Protein 2X3G (pdb70)

Structure (mmCIF, N/CA/C/O backbone):
data_2X3G
#
_entry.id   2X3G
#
_cell.length_a   73.380
_cell.length_b   46.170
_cell.length_c   40.020
_cell.angle_alpha   90.00
_cell.angle_beta   101.83
_cell.angle_gamma   90.00
#
_symmetry.space_group_name_H-M   'C 1 2 1'
#
loop_
_entity.id
_entity.type
_entity.pdbx_description
1 polymer 'SIRV1 HYPOTHETICAL PROTEIN ORF119'
2 water water
#
loop_
_atom_site.group_PDB
_atom_site.id
_atom_site.type_symbol
_atom_site.label_atom_id
_atom_site.label_alt_id
_atom_site.label_comp_id
_atom_site.label_asym_id
_atom_site.label_entity_id
_atom_site.label_seq_id
_atom_site.pdbx_PDB_ins_code
_atom_site.Cartn_x
_atom_site.Cartn_y
_atom_site.Cartn_z
_atom_site.occupancy
_atom_site.B_iso_or_equiv
_atom_site.auth_seq_id
_atom_site.auth_comp_id
_atom_site.auth_asym_id
_atom_site.auth_atom_id
_atom_site.pdbx_PDB_model_num
ATOM 1 N N . GLY A 1 1 ? 30.824 0.804 11.407 1.00 37.07 1 GLY A N 1
ATOM 2 C CA . GLY A 1 1 ? 29.878 0.584 12.559 1.00 36.90 1 GLY A CA 1
ATOM 3 C C . GLY A 1 1 ? 28.618 1.403 12.345 1.00 34.58 1 GLY A C 1
ATOM 4 O O . GLY A 1 1 ? 27.601 0.910 11.826 1.00 34.01 1 GLY A O 1
ATOM 5 N N . ASP A 1 2 ? 28.674 2.669 12.741 1.00 33.23 2 ASP A N 1
ATOM 6 C CA . ASP A 1 2 ? 27.735 3.626 12.199 1.00 30.43 2 ASP A CA 1
ATOM 7 C C . ASP A 1 2 ? 28.002 3.731 10.690 1.00 28.58 2 ASP A C 1
ATOM 8 O O . ASP A 1 2 ? 27.075 3.769 9.898 1.00 25.99 2 ASP A O 1
ATOM 13 N N . LEU A 1 3 ? 29.273 3.756 10.299 1.00 28.14 3 LEU A N 1
ATOM 14 C CA . LEU A 1 3 ? 29.630 3.952 8.894 1.00 27.47 3 LEU A CA 1
ATOM 15 C C . LEU A 1 3 ? 29.193 2.776 8.027 1.00 26.77 3 LEU A C 1
ATOM 16 O O . LEU A 1 3 ? 28.719 2.974 6.919 1.00 24.99 3 LEU A O 1
ATOM 21 N N . LYS A 1 4 ? 29.370 1.550 8.516 1.00 27.56 4 LYS A N 1
ATOM 22 C CA . LYS A 1 4 ? 28.908 0.387 7.765 1.00 27.52 4 LYS A CA 1
ATOM 23 C C . LYS A 1 4 ? 27.392 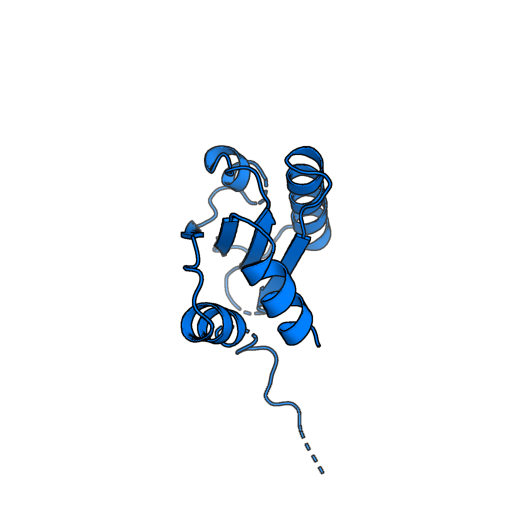0.458 7.581 1.00 25.46 4 LYS A C 1
ATOM 24 O O . LYS A 1 4 ? 26.891 0.138 6.506 1.00 23.56 4 LYS A O 1
ATOM 30 N N . LYS A 1 5 ? 26.673 0.914 8.608 1.00 24.87 5 LYS A N 1
ATOM 31 C CA . LYS A 1 5 ? 25.225 1.090 8.482 1.00 24.19 5 LYS A CA 1
ATOM 32 C C . LYS A 1 5 ? 24.924 2.196 7.467 1.00 21.57 5 LYS A C 1
ATOM 33 O O . LYS A 1 5 ? 24.076 2.022 6.589 1.00 19.75 5 LYS A O 1
ATOM 39 N N . VAL A 1 6 ? 25.632 3.317 7.581 1.00 20.19 6 VAL A N 1
ATOM 40 C CA . VAL A 1 6 ? 25.442 4.439 6.652 1.00 18.89 6 VAL A CA 1
ATOM 41 C C . VAL A 1 6 ? 25.661 3.984 5.213 1.00 18.36 6 VAL A C 1
ATOM 42 O O . VAL A 1 6 ? 24.886 4.322 4.339 1.00 17.79 6 VAL A O 1
ATOM 46 N N . LEU A 1 7 ? 26.709 3.215 4.952 1.00 18.81 7 LEU A N 1
ATOM 47 C CA . LEU A 1 7 ? 26.947 2.733 3.584 1.00 19.51 7 LEU A CA 1
ATOM 48 C C . LEU A 1 7 ? 25.863 1.802 3.078 1.00 18.79 7 LEU A C 1
ATOM 49 O O . LEU A 1 7 ? 25.415 1.906 1.942 1.00 18.68 7 LEU A O 1
ATOM 54 N N . ASN A 1 8 ? 25.471 0.874 3.931 1.00 19.58 8 ASN A N 1
ATOM 55 C CA . ASN A 1 8 ? 24.385 -0.044 3.624 1.00 19.38 8 ASN A CA 1
ATOM 56 C C . ASN A 1 8 ? 23.077 0.663 3.270 1.00 18.11 8 ASN A C 1
ATOM 57 O O . ASN A 1 8 ? 22.450 0.352 2.251 1.00 17.34 8 ASN A O 1
ATOM 66 N N . PHE A 1 9 ? 22.676 1.628 4.088 1.00 17.25 9 PHE A N 1
ATOM 67 C CA . PHE A 1 9 ? 21.451 2.370 3.826 1.00 15.90 9 PHE A CA 1
ATOM 68 C C . PHE A 1 9 ? 21.625 3.247 2.593 1.00 15.05 9 PHE A C 1
ATOM 69 O O . PHE A 1 9 ? 20.744 3.331 1.754 1.00 15.58 9 PHE A O 1
ATOM 77 N N . HIS A 1 10 ? 22.778 3.887 2.445 1.00 14.63 10 HIS A N 1
ATOM 78 C CA . HIS A 1 10 ? 22.978 4.770 1.299 1.00 13.99 10 HIS A CA 1
ATOM 79 C C . HIS A 1 10 ? 22.697 4.041 -0.017 1.00 14.23 10 HIS A C 1
ATOM 80 O O . HIS A 1 10 ? 22.108 4.601 -0.940 1.00 14.02 10 HIS A O 1
ATOM 87 N N . PHE A 1 11 ? 23.115 2.788 -0.084 1.00 14.51 11 PHE A N 1
ATOM 88 C CA . PHE A 1 11 ? 23.050 2.039 -1.328 1.00 14.69 11 PHE A CA 1
ATOM 89 C C . PHE A 1 11 ? 21.887 1.059 -1.376 1.00 15.11 11 PHE A C 1
ATOM 90 O O . PHE A 1 11 ? 21.856 0.190 -2.255 1.00 15.38 11 PHE A O 1
ATOM 98 N N . SER A 1 12 ? 20.929 1.193 -0.449 1.00 14.45 12 SER A N 1
ATOM 99 C CA . SER A 1 12 ? 19.683 0.420 -0.484 1.00 14.93 12 SER A CA 1
ATOM 100 C C . SER A 1 12 ? 18.425 1.281 -0.463 1.00 14.67 12 SER A C 1
ATOM 101 O O . SER A 1 12 ? 17.329 0.775 -0.675 1.00 14.09 12 SER A O 1
ATOM 104 N N . TYR A 1 13 ? 18.578 2.579 -0.197 1.00 14.39 13 TYR A N 1
ATOM 105 C CA . TYR A 1 13 ? 17.473 3.531 -0.239 1.00 14.88 13 TYR A CA 1
ATOM 106 C C . TYR A 1 13 ? 17.616 4.465 -1.420 1.00 14.75 13 TYR A C 1
ATOM 107 O O . TYR A 1 13 ? 18.715 4.873 -1.753 1.00 15.23 13 TYR A O 1
ATOM 116 N N . ILE A 1 14 ? 16.490 4.840 -2.030 1.00 15.60 14 ILE A N 1
ATOM 117 C CA . ILE A 1 14 ? 16.558 5.647 -3.243 1.00 15.97 14 ILE A CA 1
ATOM 118 C C . ILE A 1 14 ? 17.174 7.003 -2.929 1.00 15.26 14 ILE A C 1
ATOM 119 O O . ILE A 1 14 ? 18.081 7.456 -3.628 1.00 16.45 14 ILE A O 1
ATOM 124 N N . TYR A 1 15 ? 16.743 7.593 -1.819 1.00 14.78 15 TYR A N 1
ATOM 125 C CA . TYR A 1 15 ? 17.134 8.953 -1.461 1.00 14.50 15 TYR A CA 1
ATOM 126 C C . TYR A 1 15 ? 17.922 8.993 -0.163 1.00 14.41 15 TYR A C 1
ATOM 127 O O . TYR A 1 15 ? 17.496 8.435 0.839 1.00 15.61 15 TYR A O 1
ATOM 136 N N . THR A 1 16 ? 19.082 9.644 -0.219 1.00 14.30 16 THR A N 1
ATOM 137 C CA . THR A 1 16 ? 19.893 9.953 0.957 1.00 13.32 16 THR A CA 1
ATOM 138 C C . THR A 1 16 ? 20.008 11.473 1.020 1.00 13.62 16 THR A C 1
ATOM 139 O O . THR A 1 16 ? 20.672 12.083 0.177 1.00 13.89 16 THR A O 1
ATOM 143 N N . TYR A 1 17 ? 19.342 12.065 2.002 1.00 14.42 17 TYR A N 1
ATOM 144 C CA . TYR A 1 17 ? 19.353 13.516 2.180 1.00 13.91 17 TYR A CA 1
ATOM 145 C C . TYR A 1 17 ? 20.308 13.867 3.305 1.00 14.33 17 TYR A C 1
ATOM 146 O O . TYR A 1 17 ? 20.213 13.297 4.394 1.00 14.93 17 TYR A O 1
ATOM 155 N N . PHE A 1 18 ? 21.218 14.799 3.025 1.00 14.90 18 PHE A N 1
ATOM 156 C CA . PHE A 1 18 ? 22.156 15.350 3.991 1.00 14.66 18 PHE A CA 1
ATOM 157 C C . PHE A 1 18 ? 21.667 16.748 4.320 1.00 15.05 18 PHE A C 1
ATOM 158 O O . PHE A 1 18 ? 21.699 17.630 3.472 1.00 15.47 18 PHE A O 1
ATOM 166 N N . ILE A 1 19 ? 21.168 16.905 5.549 1.00 13.62 19 ILE A N 1
ATOM 167 C CA . ILE A 1 19 ? 20.609 18.142 6.036 1.00 14.13 19 ILE A CA 1
ATOM 168 C C . ILE A 1 19 ? 21.498 18.743 7.126 1.00 14.77 19 ILE A C 1
ATOM 169 O O . ILE A 1 19 ? 21.852 18.078 8.094 1.00 14.64 19 ILE A O 1
ATOM 174 N N . THR A 1 20 ? 21.871 20.008 6.948 1.00 15.82 20 THR A N 1
ATOM 175 C CA . THR A 1 20 ? 22.600 20.731 7.942 1.00 16.81 20 THR A CA 1
ATOM 176 C C . THR A 1 20 ? 21.722 21.859 8.458 1.00 17.48 20 THR A C 1
ATOM 177 O O . THR A 1 20 ? 21.157 22.622 7.678 1.00 16.15 20 THR A O 1
ATOM 181 N N . ILE A 1 21 ? 21.632 21.963 9.778 1.00 17.63 21 ILE A N 1
ATOM 182 C CA . ILE A 1 21 ? 20.782 22.961 10.426 1.00 18.89 21 ILE A CA 1
ATOM 183 C C . ILE A 1 21 ? 21.657 23.741 11.393 1.00 19.92 21 ILE A C 1
ATOM 184 O O . ILE A 1 21 ? 22.382 23.143 12.187 1.00 20.05 21 ILE A O 1
ATOM 189 N N . THR A 1 22 ? 21.631 25.069 11.276 1.00 20.12 22 THR A N 1
ATOM 190 C CA . THR A 1 22 ? 22.294 25.939 12.221 1.00 22.30 22 THR A CA 1
ATOM 191 C C . THR A 1 22 ? 21.308 26.943 12.799 1.00 23.93 22 THR A C 1
ATOM 192 O O . THR A 1 22 ? 20.415 27.432 12.103 1.00 22.36 22 THR A O 1
ATOM 196 N N . THR A 1 23 ? 21.459 27.242 14.088 1.00 25.97 23 THR A N 1
ATOM 197 C CA . THR A 1 23 ? 20.746 28.358 14.689 1.00 28.63 23 THR A CA 1
ATOM 198 C C . THR A 1 23 ? 21.734 29.281 15.354 1.00 30.03 23 THR A C 1
ATOM 199 O O . THR A 1 23 ? 22.871 28.893 15.612 1.00 30.27 23 THR A O 1
ATOM 203 N N . ASN A 1 24 ? 21.295 30.498 15.642 1.00 31.36 24 ASN A N 1
ATOM 204 C CA . ASN A 1 24 ? 22.108 31.440 16.412 1.00 33.19 24 ASN A CA 1
ATOM 205 C C . ASN A 1 24 ? 21.633 31.543 17.862 1.00 34.61 24 ASN A C 1
ATOM 206 O O . ASN A 1 24 ? 21.856 32.547 18.517 1.00 35.63 24 ASN A O 1
ATOM 211 N N . TYR A 1 25 ? 20.987 30.492 18.357 1.00 34.05 25 TYR A N 1
ATOM 212 C CA . TYR A 1 25 ? 20.618 30.413 19.770 1.00 36.44 25 TYR A CA 1
ATOM 213 C C . TYR A 1 25 ? 20.678 28.978 20.272 1.00 35.77 25 TYR A C 1
ATOM 214 O O . TYR A 1 25 ? 20.511 28.045 19.498 1.00 33.23 25 TYR A O 1
ATOM 223 N N . LYS A 1 26 ? 20.910 28.822 21.576 1.00 38.28 26 LYS A N 1
ATOM 224 C CA . LYS A 1 26 ? 21.115 27.507 22.191 1.00 39.26 26 LYS A CA 1
ATOM 225 C C . LYS A 1 26 ? 19.923 27.008 23.009 1.00 40.53 26 LYS A C 1
ATOM 226 O O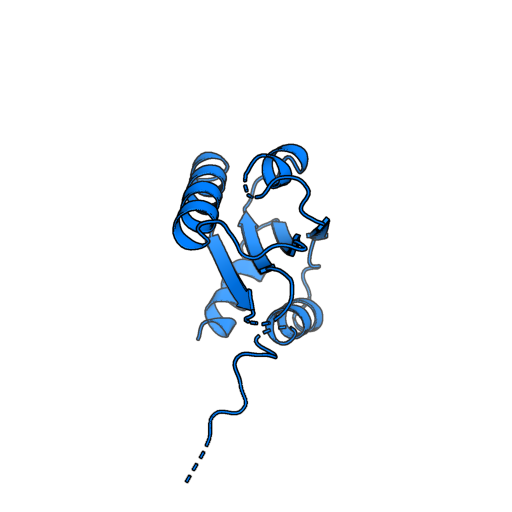 . LYS A 1 26 ? 19.884 25.835 23.390 1.00 40.52 26 LYS A O 1
ATOM 232 N N . TYR A 1 27 ? 18.968 27.891 23.299 1.00 42.07 27 TYR A N 1
ATOM 233 C CA . TYR A 1 27 ? 17.752 27.479 23.991 1.00 43.38 27 TYR A CA 1
ATOM 234 C C . TYR A 1 27 ? 16.920 26.566 23.085 1.00 42.92 27 TYR A C 1
ATOM 235 O O . TYR A 1 27 ? 16.978 26.648 21.847 1.00 41.07 27 TYR A O 1
ATOM 244 N N . GLY A 1 28 ? 16.174 25.668 23.711 1.00 44.92 28 GLY A N 1
ATOM 245 C CA . GLY A 1 28 ? 15.493 24.610 22.977 1.00 44.14 28 GLY A CA 1
ATOM 246 C C . GLY A 1 28 ? 15.980 23.230 23.369 1.00 44.55 28 GLY A C 1
ATOM 247 O O . GLY A 1 28 ? 16.981 23.077 24.080 1.00 45.59 28 GLY A O 1
ATOM 248 N N . ASP A 1 29 ? 15.277 22.222 22.862 1.00 44.03 29 ASP A N 1
ATOM 249 C CA . ASP A 1 29 ? 15.398 20.868 23.359 1.00 44.29 29 ASP A CA 1
ATOM 250 C C . ASP A 1 29 ? 15.769 19.952 22.203 1.00 41.96 29 ASP A C 1
ATOM 251 O O . ASP A 1 29 ? 14.904 19.490 21.464 1.00 41.08 29 ASP A O 1
ATOM 256 N N . THR A 1 30 ? 17.064 19.691 22.055 1.00 41.26 30 THR A N 1
ATOM 257 C CA . THR A 1 30 ? 17.556 18.915 20.920 1.00 39.17 30 THR A CA 1
ATOM 258 C C . THR A 1 30 ? 17.024 17.474 20.940 1.00 38.92 30 THR A C 1
ATOM 259 O O . THR A 1 30 ? 16.900 16.845 19.882 1.00 37.32 30 THR A O 1
ATOM 263 N N . GLU A 1 31 ? 16.700 16.956 22.124 1.00 40.55 31 GLU A N 1
ATOM 264 C CA . GLU A 1 31 ? 16.090 15.636 22.215 1.00 40.61 31 GLU A CA 1
ATOM 265 C C . GLU A 1 31 ? 14.713 15.654 21.567 1.00 39.49 31 GLU A C 1
ATOM 266 O O . GLU A 1 31 ? 14.419 14.834 20.700 1.00 37.99 31 GLU A O 1
ATOM 272 N N . LYS A 1 32 ? 13.882 16.597 22.001 1.00 39.95 32 LYS A N 1
ATOM 273 C CA . LYS A 1 32 ? 12.509 16.718 21.509 1.00 39.64 32 LYS A CA 1
ATOM 274 C C . LYS A 1 32 ? 12.482 17.013 20.012 1.00 37.05 32 LYS A C 1
ATOM 275 O O . LYS A 1 32 ? 11.667 16.448 19.278 1.00 35.48 32 LYS A O 1
ATOM 281 N N . ILE A 1 33 ? 13.384 17.895 19.575 1.00 35.77 33 ILE A N 1
ATOM 282 C CA . ILE A 1 33 ? 13.520 18.262 18.161 1.00 33.74 33 ILE A CA 1
ATOM 283 C C . ILE A 1 33 ? 13.830 17.049 17.316 1.00 31.06 33 ILE A C 1
ATOM 284 O O . ILE A 1 33 ? 13.124 16.760 16.359 1.00 29.54 33 ILE A O 1
ATOM 289 N N . PHE A 1 34 ? 14.911 16.356 17.656 1.00 30.22 34 PHE A N 1
ATOM 290 C CA . PHE A 1 34 ? 15.335 15.182 16.898 1.00 28.34 34 PHE A CA 1
ATOM 291 C C . PHE A 1 34 ? 14.270 14.080 16.940 1.00 27.87 34 PHE A C 1
ATOM 292 O O . PHE A 1 34 ? 13.985 13.457 15.923 1.00 26.85 34 PHE A O 1
ATOM 300 N N . ARG A 1 35 ? 13.709 13.825 18.115 1.00 29.51 35 ARG A N 1
ATOM 301 C CA . ARG A 1 35 ? 12.651 12.824 18.247 1.00 29.67 35 ARG A CA 1
ATOM 302 C C . ARG A 1 35 ? 11.451 13.130 17.355 1.00 28.32 35 ARG A C 1
ATOM 303 O O . ARG A 1 35 ? 10.998 12.276 16.593 1.00 27.27 35 ARG A O 1
ATOM 311 N N . LYS A 1 36 ? 10.938 14.348 17.449 1.00 28.25 36 LYS A N 1
ATOM 312 C CA . LYS A 1 36 ? 9.784 14.734 16.646 1.00 27.97 36 LYS A CA 1
ATOM 313 C C . LYS A 1 36 ? 10.100 14.756 15.156 1.00 25.29 36 LYS A C 1
ATOM 314 O O . LYS A 1 36 ? 9.246 14.419 14.329 1.00 24.74 36 LYS A O 1
ATOM 320 N N . PHE A 1 37 ? 11.321 15.158 14.809 1.00 23.81 37 PHE A N 1
ATOM 321 C CA . PHE A 1 37 ? 11.777 15.057 13.430 1.00 21.63 37 PHE A CA 1
ATOM 322 C C . PHE A 1 37 ? 11.798 13.591 12.995 1.00 20.68 37 PHE A C 1
ATOM 323 O O . PHE A 1 37 ? 11.356 13.256 11.907 1.00 19.81 37 PHE A O 1
ATOM 331 N N . ARG A 1 38 ? 12.330 12.715 13.833 1.00 20.28 38 ARG A N 1
ATOM 332 C CA . ARG A 1 38 ? 12.412 11.302 13.470 1.00 20.05 38 ARG A CA 1
ATOM 333 C C . ARG A 1 38 ? 11.028 10.715 13.266 1.00 20.86 38 ARG A C 1
ATOM 334 O O . ARG A 1 38 ? 10.826 9.880 12.363 1.00 21.33 38 ARG A O 1
ATOM 342 N N . SER A 1 39 ? 10.097 11.149 14.108 1.00 21.97 39 SER A N 1
ATOM 343 C CA . SER A 1 39 ? 8.699 10.700 14.044 1.00 23.37 39 SER A CA 1
ATOM 344 C C . SER A 1 39 ? 7.987 11.169 12.755 1.00 22.49 39 SER A C 1
ATOM 345 O O . SER A 1 39 ? 7.264 10.404 12.125 1.00 21.53 39 SER A O 1
ATOM 348 N N . TYR A 1 40 ? 8.213 12.418 12.378 1.00 22.53 40 TYR A N 1
ATOM 349 C CA . TYR A 1 40 ? 7.791 12.924 11.076 1.00 22.82 40 TYR A CA 1
ATOM 350 C C . TYR A 1 40 ? 8.354 12.074 9.917 1.00 20.95 40 TYR A C 1
ATOM 351 O O . TYR A 1 40 ? 7.630 11.673 9.022 1.00 20.70 40 TYR A O 1
ATOM 360 N N . ILE A 1 41 ? 9.644 11.784 9.934 1.00 19.98 41 ILE A N 1
ATOM 361 C CA . ILE A 1 41 ? 10.250 10.971 8.873 1.00 19.49 41 ILE A CA 1
ATOM 362 C C . ILE A 1 41 ? 9.706 9.528 8.888 1.00 20.03 41 ILE A C 1
ATOM 363 O O . ILE A 1 41 ? 9.408 8.936 7.833 1.00 19.04 41 ILE A O 1
ATOM 368 N N . TYR A 1 42 ? 9.550 8.979 10.084 1.00 21.80 42 TYR A N 1
ATOM 369 C CA . TYR A 1 42 ? 8.882 7.682 10.238 1.00 23.39 42 TYR A CA 1
ATOM 370 C C . TYR A 1 42 ? 7.478 7.648 9.633 1.00 24.23 42 TYR A C 1
ATOM 371 O O . TYR A 1 42 ? 7.135 6.692 8.948 1.00 24.54 42 TYR A O 1
ATOM 380 N N . ASN A 1 43 ? 6.679 8.685 9.868 1.00 25.21 43 ASN A N 1
ATOM 381 C CA . ASN A 1 43 ? 5.348 8.770 9.270 1.00 26.89 43 ASN A CA 1
ATOM 382 C C . ASN A 1 43 ? 5.412 8.967 7.742 1.00 25.98 43 ASN A C 1
ATOM 383 O O . ASN A 1 43 ? 4.548 8.483 7.015 1.00 27.02 43 ASN A O 1
ATOM 388 N N . HIS A 1 44 ? 6.458 9.641 7.277 1.00 24.43 44 HIS A N 1
ATOM 389 C CA . HIS A 1 44 ? 6.720 9.863 5.845 1.00 23.50 44 HIS A CA 1
ATOM 390 C C . HIS A 1 44 ? 7.032 8.522 5.143 1.00 23.32 44 HIS A C 1
ATOM 391 O O . HIS A 1 44 ? 6.537 8.246 4.038 1.00 23.82 44 HIS A O 1
ATOM 398 N N . ASP A 1 45 ? 7.814 7.678 5.815 1.00 22.60 45 ASP A N 1
ATOM 399 C CA . ASP A 1 45 ? 8.275 6.406 5.277 1.00 22.58 45 ASP A CA 1
ATOM 400 C C . ASP A 1 45 ? 8.630 5.500 6.446 1.00 23.14 45 ASP A C 1
ATOM 401 O O . ASP A 1 45 ? 9.623 5.732 7.114 1.00 23.48 45 ASP A O 1
ATOM 406 N N . LYS A 1 46 ? 7.843 4.459 6.687 1.00 24.84 46 LYS A N 1
ATOM 407 C CA . LYS A 1 46 ? 8.070 3.620 7.879 1.00 25.56 46 LYS A CA 1
ATOM 408 C C . LYS A 1 46 ? 9.362 2.792 7.803 1.00 24.38 46 LYS A C 1
ATOM 409 O O . LYS A 1 46 ? 9.821 2.271 8.823 1.00 25.69 46 LYS A O 1
ATOM 415 N N . ASN A 1 47 ? 9.927 2.648 6.606 1.00 23.19 47 ASN A N 1
ATOM 416 C CA . ASN A 1 47 ? 11.230 1.972 6.409 1.00 22.03 47 ASN A CA 1
ATOM 417 C C . ASN A 1 47 ? 12.458 2.871 6.517 1.00 20.07 47 ASN A C 1
ATOM 418 O O . ASN A 1 47 ? 13.600 2.393 6.390 1.00 19.31 47 ASN A O 1
ATOM 423 N N . SER A 1 48 ? 12.244 4.167 6.718 1.00 19.13 48 SER A N 1
ATOM 424 C CA . SER A 1 48 ? 13.312 5.149 6.694 1.00 17.95 48 SER A CA 1
ATOM 425 C C . SER A 1 48 ? 14.262 4.965 7.859 1.00 17.45 48 SER A C 1
ATOM 426 O O . SER A 1 48 ? 13.898 4.343 8.873 1.00 17.67 48 SER A O 1
ATOM 429 N N . HIS A 1 49 ? 15.471 5.494 7.687 1.00 16.86 49 HIS A N 1
ATOM 430 C CA . HIS A 1 49 ? 16.476 5.592 8.753 1.00 17.37 49 HIS A CA 1
ATOM 431 C C . HIS A 1 49 ? 17.022 6.997 8.853 1.00 16.49 49 HIS A C 1
ATOM 432 O O . HIS A 1 49 ? 17.084 7.725 7.868 1.00 15.61 49 HIS A O 1
ATOM 439 N N . VAL A 1 50 ? 17.398 7.392 10.057 1.00 16.52 50 VAL A N 1
ATOM 440 C CA . VAL A 1 50 ? 17.856 8.758 10.293 1.00 16.62 50 VAL A CA 1
ATOM 441 C C . VAL A 1 50 ? 19.083 8.687 11.172 1.00 16.90 50 VAL A C 1
ATOM 442 O O . VAL A 1 50 ? 19.067 8.033 12.218 1.00 17.68 50 VAL A O 1
ATOM 446 N N . PHE A 1 51 ? 20.159 9.302 10.689 1.00 16.71 51 PHE A N 1
ATOM 447 C CA . PHE A 1 51 ? 21.419 9.395 11.406 1.00 17.42 51 PHE A CA 1
ATOM 448 C C . PHE A 1 51 ? 21.600 10.865 11.747 1.00 17.54 51 PHE A C 1
ATOM 449 O O . PHE A 1 51 ? 21.431 11.706 10.880 1.00 16.42 51 PHE A O 1
ATOM 457 N N . SER A 1 52 ? 21.894 11.163 13.009 1.00 17.75 52 SER A N 1
ATOM 458 C CA . SER A 1 52 ? 21.918 12.542 13.470 1.00 18.67 52 SER A CA 1
ATOM 459 C C . SER A 1 52 ? 23.124 12.805 14.334 1.00 19.64 52 SER A C 1
ATOM 460 O O . SER A 1 52 ? 23.577 11.920 15.066 1.00 19.79 52 SER A O 1
ATOM 463 N N . ILE A 1 53 ? 23.631 14.038 14.226 1.00 20.43 53 ILE A N 1
ATOM 464 C CA . ILE A 1 53 ? 24.759 14.525 15.008 1.00 22.04 53 ILE A CA 1
ATOM 465 C C . ILE A 1 53 ? 24.410 15.917 15.518 1.00 22.77 53 ILE A C 1
ATOM 466 O O . ILE A 1 53 ? 23.953 16.756 14.745 1.00 21.47 53 ILE A O 1
ATOM 471 N N . LYS A 1 54 ? 24.587 16.151 16.814 1.00 24.85 54 LYS A N 1
ATOM 472 C CA . LYS A 1 54 ? 24.578 17.510 17.367 1.00 26.89 54 LYS A CA 1
ATOM 473 C C . LYS A 1 54 ? 26.027 17.876 17.662 1.00 28.53 54 LYS A C 1
ATOM 474 O O . LYS A 1 54 ? 26.708 17.161 18.410 1.00 28.37 54 LYS A O 1
ATOM 480 N N . GLU A 1 55 ? 26.495 18.976 17.068 1.00 29.00 55 GLU A N 1
ATOM 481 C CA . GLU A 1 55 ? 27.843 19.483 17.313 1.00 31.12 55 GLU A CA 1
ATOM 482 C C . GLU A 1 55 ? 27.781 20.535 18.390 1.00 33.45 55 GLU A C 1
ATOM 483 O O . GLU A 1 55 ? 27.053 21.508 18.242 1.00 33.27 55 GLU A O 1
ATOM 489 N N . THR A 1 56 ? 28.548 20.345 19.463 1.00 35.94 56 THR A N 1
ATOM 490 C CA . THR A 1 56 ? 28.649 21.341 20.529 1.00 38.36 56 THR A CA 1
ATOM 491 C C . THR A 1 56 ? 30.069 21.888 20.602 1.00 40.58 56 THR A C 1
ATOM 492 O O . THR A 1 56 ? 30.972 21.225 21.099 1.00 42.25 56 THR A O 1
ATOM 496 N N . SER A 1 60 ? 29.210 27.662 20.030 1.00 50.57 60 SER A N 1
ATOM 497 C CA . SER A 1 60 ? 29.244 28.651 21.105 1.00 52.86 60 SER A CA 1
ATOM 498 C C . SER A 1 60 ? 27.946 29.464 21.159 1.00 52.80 60 SER A C 1
ATOM 499 O O . SER A 1 60 ? 27.246 29.460 22.169 1.00 53.98 60 SER A O 1
ATOM 502 N N . ASN A 1 61 ? 27.628 30.146 20.062 1.00 51.82 61 ASN A N 1
ATOM 503 C CA . ASN A 1 61 ? 26.436 31.004 19.991 1.00 51.46 61 ASN A CA 1
ATOM 504 C C . ASN A 1 61 ? 25.132 30.241 19.677 1.00 49.04 61 ASN A C 1
ATOM 505 O O . ASN A 1 61 ? 24.052 30.645 20.118 1.00 49.93 61 ASN A O 1
ATOM 510 N N . GLY A 1 62 ? 25.223 29.150 18.923 1.00 45.87 62 GLY A N 1
ATOM 511 C CA . GLY A 1 62 ? 24.020 28.466 18.475 1.00 43.48 62 GLY A CA 1
ATOM 512 C C . GLY A 1 62 ? 24.115 26.965 18.427 1.00 40.76 62 GLY A C 1
ATOM 513 O O . GLY A 1 62 ? 25.022 26.371 19.010 1.00 41.50 62 GLY A O 1
ATOM 514 N N . LEU A 1 63 ? 23.144 26.364 17.744 1.00 37.33 63 LEU A N 1
ATOM 515 C CA . LEU A 1 63 ? 23.104 24.919 17.522 1.00 34.71 63 LEU A CA 1
ATOM 516 C C . LEU A 1 63 ? 23.632 24.602 16.131 1.00 31.56 63 LEU A C 1
ATOM 517 O O . LEU A 1 63 ? 23.520 25.413 15.202 1.00 28.93 63 LEU A O 1
ATOM 522 N N . HIS A 1 64 ? 24.193 23.405 16.001 1.00 29.55 64 HIS A N 1
ATOM 523 C CA . HIS A 1 64 ? 24.649 22.896 14.727 1.00 27.80 64 HIS A CA 1
ATOM 524 C C . HIS A 1 64 ? 24.289 21.413 14.675 1.00 25.58 64 HIS A C 1
ATOM 525 O O . HIS A 1 64 ? 24.794 20.623 15.486 1.00 24.83 64 HIS A O 1
ATOM 532 N N . TYR A 1 65 ? 23.379 21.057 13.767 1.00 23.17 65 TYR A N 1
ATOM 533 C CA . TYR A 1 65 ? 22.937 19.672 13.589 1.00 22.53 65 TYR A CA 1
ATOM 534 C C . TYR A 1 65 ? 23.275 19.195 12.184 1.00 20.37 65 TYR A C 1
ATOM 535 O O . TYR A 1 65 ? 23.165 19.951 11.237 1.00 18.27 65 TYR A O 1
ATOM 544 N N . HIS A 1 66 ? 23.661 17.938 12.052 1.00 19.29 66 HIS A N 1
ATOM 545 C CA . HIS A 1 66 ? 23.785 17.297 10.740 1.00 18.95 66 HIS A CA 1
ATOM 546 C C . HIS A 1 66 ? 22.934 16.049 10.778 1.00 18.39 66 HIS A C 1
ATOM 547 O O . HIS A 1 66 ? 22.962 15.316 11.756 1.00 18.91 66 HIS A O 1
ATOM 554 N N . ILE A 1 67 ? 22.186 15.812 9.707 1.00 17.95 67 ILE A N 1
ATOM 555 C CA . ILE A 1 67 ? 21.256 14.717 9.655 1.00 18.15 67 ILE A CA 1
ATOM 556 C C . ILE A 1 67 ? 21.347 14.032 8.300 1.00 17.70 67 ILE A C 1
ATOM 557 O O . ILE A 1 67 ? 21.304 14.704 7.279 1.00 17.54 67 ILE A O 1
ATOM 562 N N . LEU A 1 68 ? 21.492 12.703 8.300 1.00 17.56 68 LEU A N 1
ATOM 563 C CA . LEU A 1 68 ? 21.235 11.901 7.100 1.00 16.33 68 LEU A CA 1
ATOM 564 C C . LEU A 1 68 ? 19.896 11.211 7.214 1.00 15.81 68 LEU A C 1
ATOM 565 O O . LEU A 1 68 ? 19.593 10.568 8.219 1.00 16.34 68 LEU A O 1
ATOM 570 N N . VAL A 1 69 ? 19.094 11.369 6.178 1.00 14.78 69 VAL A N 1
ATOM 571 C CA . VAL A 1 69 ? 17.790 10.711 6.086 1.00 14.17 69 VAL A CA 1
ATOM 572 C C . VAL A 1 69 ? 17.883 9.761 4.884 1.00 13.85 69 VAL A C 1
ATOM 573 O O . VAL A 1 69 ? 18.166 10.183 3.771 1.00 13.09 69 VAL A O 1
ATOM 577 N N . PHE A 1 70 ? 17.680 8.483 5.142 1.00 13.37 70 PHE A N 1
ATOM 578 C CA . PHE A 1 70 ? 17.563 7.466 4.107 1.00 13.04 70 PHE A CA 1
ATOM 579 C C . PHE A 1 70 ? 16.098 7.084 3.945 1.00 13.03 70 PHE A C 1
ATOM 580 O O . PHE A 1 70 ? 15.473 6.641 4.891 1.00 13.19 70 PHE A O 1
ATOM 588 N N . THR A 1 71 ? 15.585 7.216 2.729 1.00 13.07 71 THR A N 1
ATOM 589 C CA . THR A 1 71 ? 14.161 7.062 2.469 1.00 13.91 71 THR A CA 1
ATOM 590 C C . THR A 1 71 ? 13.927 6.719 0.994 1.00 14.65 71 THR A C 1
ATOM 591 O O . THR A 1 71 ? 14.732 7.049 0.120 1.00 14.87 71 THR A O 1
ATOM 595 N N . ASN A 1 72 ? 12.801 6.071 0.740 1.00 16.12 72 ASN A N 1
ATOM 596 C CA . ASN A 1 72 ? 12.434 5.657 -0.611 1.00 16.55 72 ASN A CA 1
ATOM 597 C C . ASN A 1 72 ? 11.374 6.576 -1.181 1.00 17.70 72 AS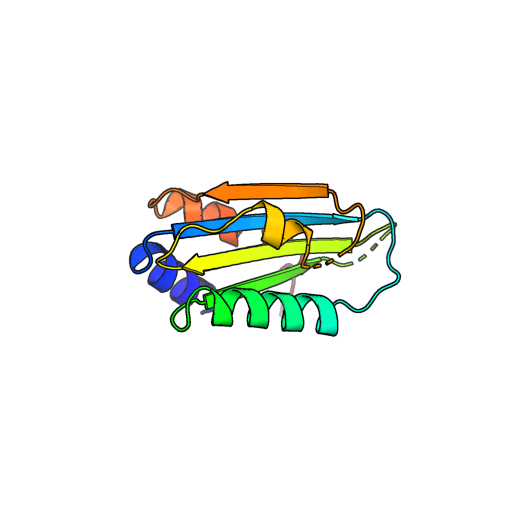N A C 1
ATOM 598 O O . ASN A 1 72 ? 10.901 6.374 -2.301 1.00 18.46 72 ASN A O 1
ATOM 603 N N . LYS A 1 73 ? 11.049 7.635 -0.440 1.00 18.23 73 LYS A N 1
ATOM 604 C CA . LYS A 1 73 ? 10.035 8.589 -0.860 1.00 19.94 73 LYS A CA 1
ATOM 605 C C . LYS A 1 73 ? 10.599 9.985 -0.753 1.00 19.41 73 LYS A C 1
ATOM 606 O O . LYS A 1 73 ? 11.116 10.341 0.290 1.00 18.32 73 LYS A O 1
ATOM 612 N N . LYS A 1 74 ? 10.470 10.778 -1.809 1.00 19.78 74 LYS A N 1
ATOM 613 C CA . LYS A 1 74 ? 11.031 12.130 -1.812 1.00 20.00 74 LYS A CA 1
ATOM 614 C C . LYS A 1 74 ? 10.480 12.929 -0.662 1.00 19.81 74 LYS A C 1
ATOM 615 O O . LYS A 1 74 ? 9.274 12.885 -0.401 1.00 18.46 74 LYS A O 1
ATOM 621 N N . LEU A 1 75 ? 11.360 13.680 -0.011 1.00 19.58 75 LEU A N 1
ATOM 622 C CA . LEU A 1 75 ? 11.003 14.536 1.105 1.00 20.79 75 LEU A CA 1
ATOM 623 C C . LEU A 1 75 ? 10.356 15.799 0.585 1.00 21.89 75 LEU A C 1
ATOM 624 O O . LEU A 1 75 ? 10.784 16.341 -0.444 1.00 22.13 75 LEU A O 1
ATOM 629 N N . ASP A 1 76 ? 9.300 16.237 1.278 1.00 22.29 76 ASP A N 1
ATOM 630 C CA . ASP A 1 76 ? 8.770 17.599 1.146 1.00 23.41 76 ASP A CA 1
ATOM 631 C C . ASP A 1 76 ? 9.619 18.521 2.017 1.00 23.05 76 ASP A C 1
ATOM 632 O O . ASP A 1 76 ? 9.477 18.551 3.233 1.00 22.28 76 ASP A O 1
ATOM 637 N N . TYR A 1 77 ? 10.531 19.249 1.372 1.00 23.19 77 TYR A N 1
ATOM 638 C CA . TYR A 1 77 ? 11.488 20.094 2.064 1.00 22.69 77 TYR A CA 1
ATOM 639 C C . TYR A 1 77 ? 10.869 21.131 3.018 1.00 23.87 77 TYR A C 1
ATOM 640 O O . TYR A 1 77 ? 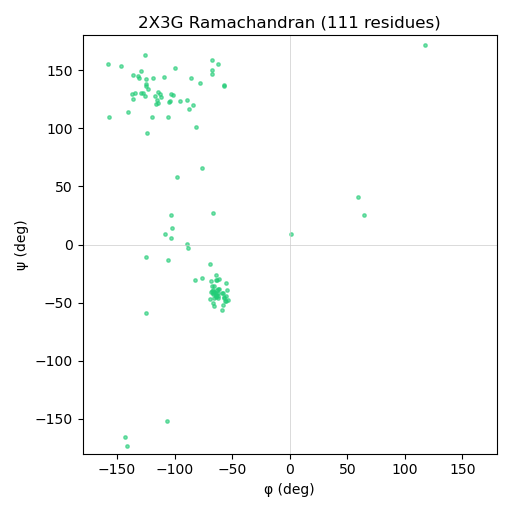11.469 21.450 4.036 1.00 23.91 77 TYR A O 1
ATOM 649 N N . SER A 1 78 ? 9.690 21.651 2.698 1.00 25.58 78 SER A N 1
ATOM 650 C CA . SER A 1 78 ? 9.016 22.622 3.581 1.00 26.97 78 SER A CA 1
ATOM 651 C C . SER A 1 78 ? 8.690 22.025 4.955 1.00 27.30 78 SER A C 1
ATOM 652 O O . SER A 1 78 ? 8.641 22.731 5.956 1.00 27.89 78 SER A O 1
ATOM 655 N N . ARG A 1 79 ? 8.453 20.721 4.997 1.00 26.82 79 ARG A N 1
ATOM 656 C CA . ARG A 1 79 ? 8.179 20.032 6.265 1.00 26.74 79 ARG A CA 1
ATOM 657 C C . ARG A 1 79 ? 9.436 19.809 7.104 1.00 25.26 79 ARG A C 1
ATOM 658 O O . ARG A 1 79 ? 9.358 19.762 8.336 1.00 26.12 79 ARG A O 1
ATOM 666 N N . VAL A 1 80 ? 10.588 19.677 6.451 1.00 23.06 80 VAL A N 1
ATOM 667 C CA . VAL A 1 80 ? 11.848 19.631 7.162 1.00 21.55 80 VAL A CA 1
ATOM 668 C C . VAL A 1 80 ? 11.975 20.899 8.002 1.00 22.22 80 VAL A C 1
ATOM 669 O O . VAL A 1 80 ? 12.329 20.836 9.174 1.00 22.35 80 VAL A O 1
ATOM 673 N N . HIS A 1 81 ? 11.672 22.052 7.404 1.00 22.31 81 HIS A N 1
ATOM 674 C CA . HIS A 1 81 ? 11.747 23.318 8.119 1.00 23.23 81 HIS A CA 1
ATOM 675 C C . HIS A 1 81 ? 10.717 23.424 9.233 1.00 24.40 81 HIS A C 1
ATOM 676 O O . HIS A 1 81 ? 11.008 23.977 10.289 1.00 25.65 81 HIS A O 1
ATOM 683 N N . LYS A 1 82 ? 9.507 22.928 8.984 1.00 25.02 82 LYS A N 1
ATOM 684 C CA . LYS A 1 82 ? 8.440 22.959 9.997 1.00 27.21 82 LYS A CA 1
ATOM 685 C C . LYS A 1 82 ? 8.817 22.128 11.233 1.00 26.81 82 LYS A C 1
ATOM 686 O O . LYS A 1 82 ? 8.413 22.460 12.364 1.00 27.51 82 LYS A O 1
ATOM 692 N N . HIS A 1 83 ? 9.604 21.076 11.019 1.00 25.01 83 HIS A N 1
ATOM 693 C CA . HIS A 1 83 ? 10.041 20.211 12.115 1.00 25.90 83 HIS A CA 1
ATOM 694 C C . HIS A 1 83 ? 11.438 20.531 12.626 1.00 25.95 83 HIS A C 1
ATOM 695 O O . HIS A 1 83 ? 12.080 19.697 13.275 1.00 26.10 83 HIS A O 1
ATOM 710 N N . PRO A 1 85 ? 13.929 23.937 14.408 1.00 29.34 85 PRO A N 1
ATOM 711 C CA . PRO A 1 85 ? 13.777 25.177 15.167 1.00 30.94 85 PRO A CA 1
ATOM 712 C C . PRO A 1 85 ? 13.489 26.373 14.280 1.00 31.04 85 PRO A C 1
ATOM 713 O O . PRO A 1 85 ? 14.001 26.459 13.164 1.00 29.18 85 PRO A O 1
ATOM 717 N N . SER A 1 86 ? 12.650 27.270 14.786 1.00 32.76 86 SER A N 1
ATOM 718 C CA . SER A 1 86 ? 12.271 28.466 14.069 1.00 33.73 86 SER A CA 1
ATOM 719 C C . SER A 1 86 ? 13.510 29.294 13.686 1.00 32.91 86 SER A C 1
ATOM 720 O O . SER A 1 86 ? 14.443 29.435 14.475 1.00 32.88 86 SER A O 1
ATOM 723 N N . HIS A 1 87 ? 13.519 29.792 12.453 1.00 31.82 87 HIS A N 1
ATOM 724 C CA . HIS A 1 87 ? 14.583 30.642 11.949 1.00 31.90 87 HIS A CA 1
ATOM 725 C C . HIS A 1 87 ? 15.936 29.929 11.861 1.00 30.08 87 HIS A C 1
ATOM 726 O O . HIS A 1 87 ? 16.980 30.576 11.915 1.00 31.68 87 HIS A O 1
ATOM 733 N N . SER A 1 88 ? 15.912 28.603 11.733 1.00 27.99 88 SER A N 1
ATOM 734 C CA . SER A 1 88 ? 17.116 27.831 11.470 1.00 26.08 88 SER A CA 1
ATOM 735 C C . SER A 1 88 ? 17.606 28.174 10.086 1.00 24.01 88 SER A C 1
ATOM 736 O O . SER A 1 88 ? 16.798 28.493 9.217 1.00 24.95 88 SER A O 1
ATOM 739 N N . ASP A 1 89 ? 18.924 28.159 9.901 1.00 21.96 89 ASP A N 1
ATOM 740 C CA . ASP A 1 89 ? 19.528 28.084 8.574 1.00 20.37 89 ASP A CA 1
ATOM 741 C C . ASP A 1 89 ? 19.682 26.627 8.176 1.00 18.40 89 ASP A C 1
ATOM 742 O O . ASP A 1 89 ? 20.444 25.874 8.814 1.00 16.89 89 ASP A O 1
ATOM 747 N N . ILE A 1 90 ? 18.985 26.226 7.114 1.00 16.86 90 ILE A N 1
ATOM 748 C CA . ILE A 1 90 ? 18.893 24.833 6.728 1.00 15.90 90 ILE A CA 1
ATOM 749 C C . ILE A 1 90 ? 19.386 24.663 5.298 1.00 16.61 90 ILE A C 1
ATOM 750 O O . ILE A 1 90 ? 19.014 25.432 4.419 1.00 16.71 90 ILE A O 1
ATOM 755 N N . ARG A 1 91 ? 20.215 23.651 5.083 1.00 16.25 91 ARG A N 1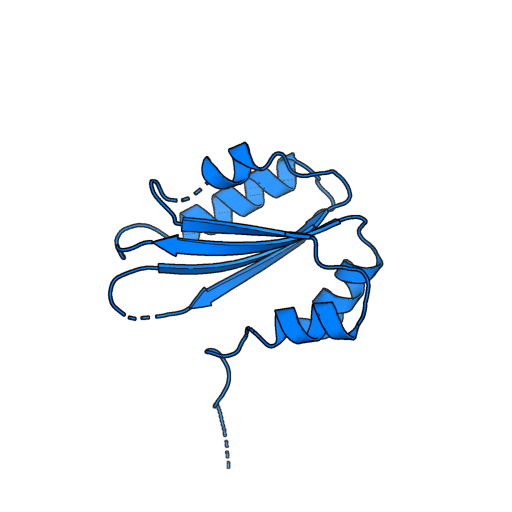
ATOM 756 C CA . ARG A 1 91 ? 20.634 23.260 3.753 1.00 16.87 91 ARG A CA 1
ATOM 757 C C . ARG A 1 91 ? 20.303 21.791 3.586 1.00 16.01 91 ARG A C 1
ATOM 758 O O . ARG A 1 91 ? 20.455 21.008 4.516 1.00 15.61 91 ARG A O 1
ATOM 766 N N . ILE A 1 92 ? 19.779 21.441 2.416 1.00 16.03 92 ILE A N 1
ATOM 767 C CA . ILE A 1 92 ? 19.431 20.067 2.108 1.00 15.99 92 ILE A CA 1
ATOM 768 C C . ILE A 1 92 ? 20.091 19.685 0.789 1.00 16.39 92 ILE A C 1
ATOM 769 O O . ILE A 1 92 ? 19.976 20.403 -0.191 1.00 15.29 92 ILE A O 1
ATOM 774 N N . GLU A 1 93 ? 20.769 18.536 0.787 1.00 17.27 93 GLU A N 1
ATOM 775 C CA . GLU A 1 93 ? 21.476 18.037 -0.382 1.00 18.15 93 GLU A CA 1
ATOM 776 C C . GLU A 1 93 ? 21.069 16.586 -0.555 1.00 17.60 93 GLU A C 1
ATOM 777 O O . GLU A 1 93 ? 20.884 15.864 0.425 1.00 18.12 93 GLU A O 1
ATOM 788 N N . LEU A 1 94 ? 20.936 16.156 -1.800 1.00 17.56 94 LEU A N 1
ATOM 789 C CA . LEU A 1 94 ? 20.820 14.744 -2.092 1.00 17.02 94 LEU A CA 1
ATOM 790 C C . LEU A 1 94 ? 22.215 14.252 -2.276 1.00 17.26 94 LEU A C 1
ATOM 791 O O . LEU A 1 94 ? 22.957 14.793 -3.092 1.00 18.95 94 LEU A O 1
ATOM 796 N N . VAL A 1 95 ? 22.602 13.235 -1.519 1.00 15.95 95 VAL A N 1
ATOM 797 C CA . VAL A 1 95 ? 23.950 12.706 -1.631 1.00 15.96 95 VAL A CA 1
ATOM 798 C C . VAL A 1 95 ? 24.001 11.715 -2.784 1.00 16.45 95 VAL A C 1
ATOM 799 O O . VAL A 1 95 ? 23.306 10.707 -2.741 1.00 16.72 95 VAL A O 1
ATOM 803 N N . PRO A 1 96 ? 24.851 11.972 -3.794 1.00 17.59 96 PRO A N 1
ATOM 804 C CA . PRO A 1 96 ? 24.884 11.003 -4.907 1.00 17.66 96 PRO A CA 1
ATOM 805 C C . PRO A 1 96 ? 25.331 9.602 -4.469 1.00 17.54 96 PRO A C 1
ATOM 806 O O . PRO A 1 96 ? 26.076 9.439 -3.484 1.00 16.89 96 PRO A O 1
ATOM 810 N N . LYS A 1 97 ? 24.910 8.605 -5.237 1.00 17.69 97 LYS A N 1
ATOM 811 C CA . LYS A 1 97 ? 25.243 7.210 -4.947 1.00 17.74 97 LYS A CA 1
ATOM 812 C C . LYS A 1 97 ? 26.673 6.852 -5.313 1.00 19.02 97 LYS A C 1
ATOM 813 O O . LYS A 1 97 ? 26.924 6.032 -6.222 1.00 18.93 97 LYS A O 1
ATOM 819 N N . SER A 1 98 ? 27.626 7.462 -4.609 1.00 20.04 98 SER A N 1
ATOM 820 C CA . SER A 1 98 ? 29.028 7.154 -4.781 1.00 21.77 98 SER A CA 1
ATOM 821 C C . SER A 1 98 ? 29.601 6.942 -3.392 1.00 21.60 98 SER A C 1
ATOM 822 O O . SER A 1 98 ? 29.137 7.573 -2.438 1.00 19.99 98 SER A O 1
ATOM 825 N N . ILE A 1 99 ? 30.549 6.009 -3.288 1.00 21.43 99 ILE A N 1
ATOM 826 C CA . ILE A 1 99 ? 31.167 5.662 -2.004 1.00 22.26 99 ILE A CA 1
ATOM 827 C C . ILE A 1 99 ? 31.927 6.857 -1.476 1.00 21.85 99 ILE A C 1
ATOM 828 O O . ILE A 1 99 ? 31.833 7.189 -0.297 1.00 20.81 99 ILE A O 1
ATOM 833 N N . SER A 1 100 ? 32.673 7.509 -2.362 1.00 22.97 100 SER A N 1
ATOM 834 C CA . SER A 1 100 ? 33.457 8.682 -1.994 1.00 23.88 100 SER A CA 1
ATOM 835 C C . SER A 1 100 ? 32.597 9.788 -1.417 1.00 22.45 100 SER A C 1
ATOM 836 O O . SER A 1 100 ? 32.973 10.400 -0.427 1.00 21.99 100 SER A O 1
ATOM 839 N N . ASP A 1 101 ? 31.431 10.028 -2.018 1.00 21.13 101 ASP A N 1
ATOM 840 C CA . ASP A 1 101 ? 30.578 11.114 -1.578 1.00 20.50 101 ASP A CA 1
A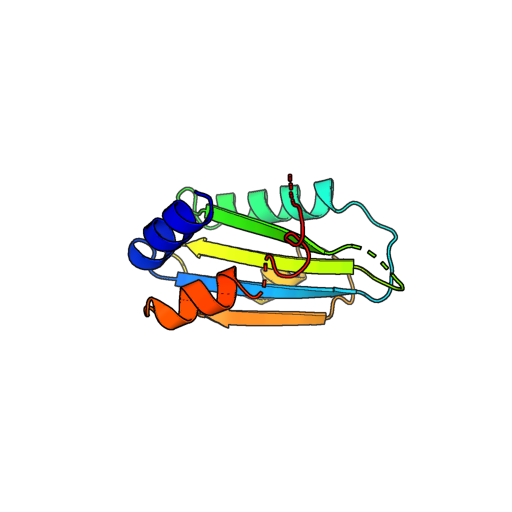TOM 841 C C . ASP A 1 101 ? 29.988 10.843 -0.212 1.00 19.13 101 ASP A C 1
ATOM 842 O O . ASP A 1 101 ? 30.016 11.723 0.636 1.00 19.00 101 ASP A O 1
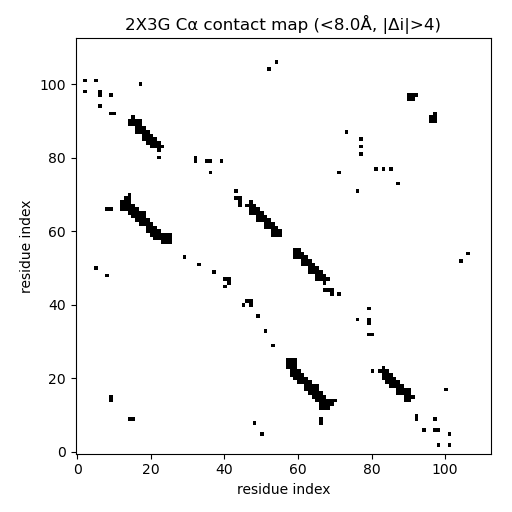ATOM 847 N N . ILE A 1 102 ? 29.454 9.646 0.009 1.00 17.97 102 ILE A N 1
ATOM 848 C CA . ILE A 1 102 ? 28.827 9.341 1.305 1.00 17.45 102 ILE A CA 1
ATOM 849 C C . ILE A 1 102 ? 29.878 9.290 2.420 1.00 18.37 102 ILE A C 1
ATOM 850 O O . ILE A 1 102 ? 29.635 9.807 3.509 1.00 17.82 102 ILE A O 1
ATOM 855 N N . LYS A 1 103 ? 31.049 8.724 2.134 1.00 18.64 103 LYS A N 1
ATOM 856 C CA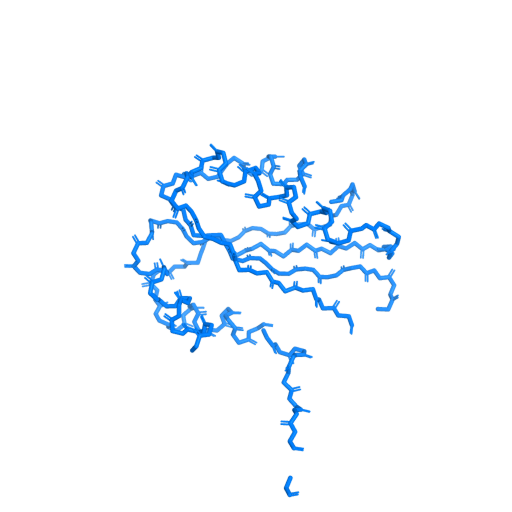 . LYS A 1 103 ? 32.133 8.716 3.102 1.00 20.48 103 LYS A CA 1
ATOM 857 C C . LYS A 1 103 ? 32.626 10.103 3.445 1.00 20.06 103 LYS A C 1
ATOM 858 O O . LYS A 1 103 ? 32.951 10.366 4.584 1.00 20.49 103 LYS A O 1
ATOM 864 N N . ASN A 1 104 ? 32.703 10.996 2.466 1.00 20.14 104 ASN A N 1
ATOM 865 C CA . ASN A 1 104 ? 33.120 12.378 2.756 1.00 21.26 104 ASN A CA 1
ATOM 866 C C . ASN A 1 104 ? 32.072 13.109 3.613 1.00 20.03 104 ASN A C 1
ATOM 867 O O . ASN A 1 104 ? 32.410 13.928 4.489 1.00 20.28 104 ASN A O 1
ATOM 872 N N . VAL A 1 105 ? 30.807 12.803 3.367 1.00 19.10 105 VAL A N 1
ATOM 873 C CA . VAL A 1 105 ? 29.716 13.370 4.164 1.00 19.14 105 VAL A CA 1
ATOM 874 C C . VAL A 1 105 ? 29.800 12.835 5.597 1.00 18.97 105 VAL A C 1
ATOM 875 O O . VAL A 1 105 ? 29.789 13.600 6.542 1.00 19.81 105 VAL A O 1
ATOM 879 N N . TYR A 1 106 ? 29.907 11.528 5.743 1.00 19.25 106 TYR A N 1
ATOM 880 C CA . TYR A 1 106 ? 30.076 10.918 7.070 1.00 20.00 106 TYR A CA 1
ATOM 881 C C . TYR A 1 106 ? 31.250 11.511 7.849 1.00 21.58 106 TYR A C 1
ATOM 882 O O . TYR A 1 106 ? 31.140 11.831 9.041 1.00 21.29 106 TYR A O 1
ATOM 891 N N . LYS A 1 107 ? 32.390 11.624 7.174 1.00 22.73 107 LYS A N 1
ATOM 892 C CA . LYS A 1 107 ? 33.597 12.169 7.776 1.00 24.16 107 LYS A CA 1
ATOM 893 C C . LYS A 1 107 ? 33.340 13.594 8.259 1.00 24.20 107 LYS A C 1
ATOM 894 O O . LYS A 1 107 ? 33.742 13.976 9.364 1.00 23.93 107 LYS A O 1
ATOM 900 N N . TYR A 1 108 ? 32.622 14.367 7.455 1.00 23.11 108 TYR A N 1
ATOM 901 C CA . TYR A 1 108 ? 32.317 15.745 7.799 1.00 24.46 108 TYR A CA 1
ATOM 902 C C . TYR A 1 108 ? 31.402 15.832 9.015 1.00 23.63 108 TYR A C 1
ATOM 903 O O . TYR A 1 108 ? 31.586 16.677 9.886 1.00 23.66 108 TYR A O 1
ATOM 920 N N . LEU A 1 110 ? 31.161 13.629 11.425 1.00 23.14 110 LEU A N 1
ATOM 921 C CA . LEU A 1 110 ? 31.812 13.151 12.654 1.00 24.34 110 LEU A CA 1
ATOM 922 C C . LEU A 1 110 ? 33.081 13.919 13.033 1.00 24.89 110 LEU A C 1
ATOM 923 O O . LEU A 1 110 ? 33.783 13.534 13.972 1.00 25.53 110 LEU A O 1
ATOM 928 N N . LYS A 1 111 ? 33.362 15.022 12.343 1.00 24.46 111 LYS A N 1
ATOM 929 C CA . LYS A 1 111 ? 34.652 15.692 12.515 1.00 26.34 111 LYS A CA 1
ATOM 930 C C . LYS A 1 111 ? 34.868 16.242 13.933 1.00 26.71 111 LYS A C 1
ATOM 931 O O . LYS A 1 111 ? 36.004 16.325 14.393 1.00 28.37 111 LYS A O 1
ATOM 937 N N . THR A 1 112 ? 33.797 16.629 14.625 1.00 25.36 112 THR A N 1
ATOM 938 C CA . THR A 1 112 ? 33.942 17.149 15.993 1.00 27.00 112 THR A CA 1
ATOM 939 C C . THR A 1 112 ? 33.881 16.036 17.046 1.00 27.45 112 THR A C 1
ATOM 940 O O . THR A 1 112 ? 34.000 16.315 18.238 1.00 28.96 112 THR A O 1
ATOM 944 N N . LYS A 1 113 ? 33.715 14.791 16.596 1.00 27.00 113 LYS A N 1
ATOM 945 C CA . LYS A 1 113 ? 33.465 13.651 17.480 1.00 27.72 113 LYS A CA 1
ATOM 946 C C . LYS A 1 113 ? 34.661 12.700 17.585 1.00 29.62 113 LYS A C 1
ATOM 947 O O . LYS A 1 113 ? 34.557 11.620 18.175 1.00 30.02 113 LYS A O 1
ATOM 953 N N . LYS A 1 114 ? 35.800 13.113 17.036 1.00 22.98 114 LYS A N 1
ATOM 954 C CA . LYS A 1 114 ? 36.983 12.270 16.994 1.00 23.81 114 LYS A CA 1
ATOM 955 C C . LYS A 1 114 ? 37.975 12.816 18.020 1.00 22.72 114 LYS A C 1
ATOM 956 O O . LYS A 1 114 ? 37.574 13.422 19.005 1.00 21.67 114 LYS A O 1
ATOM 962 N N . ASP A 1 115 ? 39.261 12.598 17.777 1.00 22.95 115 ASP A N 1
ATOM 963 C CA . ASP A 1 115 ? 40.321 13.111 18.634 1.00 23.57 115 ASP A CA 1
ATOM 964 C C . ASP A 1 115 ? 40.179 12.593 20.056 1.00 23.16 115 ASP A C 1
ATOM 965 O O . ASP A 1 115 ? 40.396 13.319 21.020 1.00 22.90 115 ASP A O 1
ATOM 970 N N . ILE A 1 116 ? 39.835 11.313 20.154 1.00 23.75 116 ILE A N 1
ATOM 971 C CA . ILE A 1 116 ? 39.811 10.570 21.406 1.00 23.75 116 ILE A CA 1
ATOM 972 C C . ILE A 1 116 ? 40.891 9.490 21.305 1.00 24.44 116 ILE A C 1
ATOM 973 O O . ILE A 1 116 ? 40.847 8.656 20.396 1.00 23.99 116 ILE A O 1
ATOM 978 N N . LYS A 1 117 ? 41.851 9.491 22.230 1.00 23.97 117 LYS A N 1
ATOM 979 C CA . LYS A 1 117 ? 43.002 8.594 22.123 1.00 23.88 117 LYS A CA 1
ATOM 980 C C . LYS A 1 117 ? 43.389 8.070 23.496 1.00 23.46 117 LYS A C 1
ATOM 981 O O . LYS A 1 117 ? 43.504 8.833 24.435 1.00 21.92 117 LYS A O 1
ATOM 995 N N . SER A 1 119 ? 46.416 5.794 25.206 1.00 24.88 119 SER A N 1
ATOM 996 C CA . SER A 1 119 ? 47.672 5.063 25.166 1.00 25.45 119 SER A CA 1
ATOM 997 C C . SER A 1 119 ? 47.954 4.450 26.531 1.00 25.67 119 SER A C 1
ATOM 998 O O . SER A 1 119 ? 47.549 4.966 27.559 1.00 25.49 119 SER A O 1
#

CATH classification: 3.30.70.1910

Secondary structure (DSSP, 8-state):
-HHHHHHHHHTTSSEEEEEEEE-S---S-HHHHHHHHHHHHHHH-TT-EEEEEEE---S-EEEEEEEESS---HHHHHH--TT-EEEEEEPPS-HHHHHHHHH--GGG-----

B-factor: mean 25.73, std 8.9, range [11.86, 57.38]

Nearest PDB structures (foldseek):
  2x3g-assembly1_A-2  TM=1.005E+00  e=9.557E-22  Sulfolobus islandicus rudivirus 1 variant XX
  8i98-assembly1_E  TM=4.421E-01  e=8.353E-02  Thermosynechococcus vestitus BP-1
  8f4r-assembly1_B  TM=3.731E-01  e=1.075E-01  Escherichia coli
  5cw9-assembly1_A  TM=3.570E-01  e=2.020E-01  synthetic construct
  5t0o-assembly1_B  TM=3.813E-01  e=2.600E-01  Campylobacter jejuni

Solvent-accessible surface area: 7594 Å² total

Radius of gyration: 14.17 Å; Cα contacts (8 Å, |Δi|>4): 163; chains: 1; bounding box: 42×32×30 Å

Sequence (113 aa):
GDLKKVLNFHFSYIYTYFITITTNYKYGDTEKIFRKFRSYIYNHDKNSHVFSIKETSNGLHYHILVFTNKKLDYSRVHKHPSHSDIRIELVPKSISDIKNVYKYLKTKKDIKS

Organism: Sulfolobus islandicus rod-shaped virus 1 (NCBI:txid157898)

InterPro domains:
  IPR049137 Rudivirus, ORF117-like [PF21578] (12-112)

Foldseek 3Di:
DVVVVLLVLLVVFPWKKKKKKKDQAADDDVVVLVVVLVVVLCVVAVPKDKDKDWDDPRITIMIMIIGHNDDDPVVVVQVSPPPIDMDMDTQDNDPVRSVVSVCCCVRVDPDDD